Protein AF-A0A3E0GUF2-F1 (afdb_monomer_lite)

Foldseek 3Di:
DDPDPCPPDPDPLVVLVVCLVVLQDDPPDALQSNLVSLQSQLVSLCVVLVDPDPCNVVSNVSSVVSNVSSVVSVVVVVVD

Secondary structure (DSSP, 8-state):
-------PPPPPHHHHHHHHHHT---TT--HHHHHHHHHHHHHHHHHHHTSS-TTHHHHHHHHHHHHHHHHHHHHHHHT-

Radius of gyration: 15.36 Å; chains: 1; bounding box: 28×42×40 Å

Organism: NCBI:txid1045776

pLDDT: mean 84.57, std 15.22, range [38.25, 96.75]

Structure (mmCIF, N/CA/C/O backbone):
data_AF-A0A3E0GUF2-F1
#
_entry.id   AF-A0A3E0GUF2-F1
#
loop_
_atom_site.group_PDB
_atom_site.id
_atom_site.type_symbol
_atom_site.label_atom_id
_atom_site.label_alt_id
_atom_site.label_comp_id
_atom_site.label_asym_id
_atom_site.label_entity_id
_atom_site.label_seq_id
_atom_site.pdbx_PDB_ins_code
_atom_site.Cartn_x
_atom_site.Cartn_y
_atom_site.Cartn_z
_atom_site.occupancy
_atom_site.B_iso_or_equiv
_atom_site.auth_seq_id
_atom_site.auth_comp_id
_atom_site.auth_asym_id
_atom_site.auth_atom_id
_atom_site.pdbx_PDB_model_num
ATOM 1 N N . MET A 1 1 ? 16.721 -36.146 12.600 1.00 41.59 1 MET A N 1
ATOM 2 C CA . MET A 1 1 ? 17.054 -34.711 12.475 1.00 41.59 1 MET A CA 1
ATOM 3 C C . MET A 1 1 ? 16.037 -34.112 11.523 1.00 41.59 1 MET A C 1
ATOM 5 O O . MET A 1 1 ? 16.107 -34.403 10.339 1.00 41.59 1 MET A O 1
ATOM 9 N N . SER A 1 2 ? 15.040 -33.397 12.039 1.00 38.25 2 SER A N 1
ATOM 10 C CA . SER A 1 2 ? 13.988 -32.790 11.216 1.00 38.25 2 SER A CA 1
ATOM 11 C C . SER A 1 2 ? 14.301 -31.304 11.055 1.00 38.25 2 SER A C 1
ATOM 13 O O . SER A 1 2 ? 14.489 -30.643 12.077 1.00 38.25 2 SER A O 1
ATOM 15 N N . PRO A 1 3 ? 14.388 -30.757 9.831 1.00 54.03 3 PRO A N 1
ATOM 16 C CA . PRO A 1 3 ? 14.464 -29.319 9.658 1.00 54.03 3 PRO A CA 1
ATOM 17 C C . PRO A 1 3 ? 13.082 -28.748 9.969 1.00 54.03 3 PRO A C 1
ATOM 19 O O . PRO A 1 3 ? 12.122 -28.956 9.228 1.00 54.03 3 PRO A O 1
ATOM 22 N N . THR A 1 4 ? 12.965 -28.058 11.100 1.00 51.81 4 THR A N 1
ATOM 23 C CA . THR A 1 4 ? 11.817 -27.200 11.371 1.00 51.81 4 THR A CA 1
ATOM 24 C C . THR A 1 4 ? 11.795 -26.148 10.269 1.00 51.81 4 THR A C 1
ATOM 26 O O . THR A 1 4 ? 12.674 -25.289 10.204 1.00 51.81 4 THR A O 1
ATOM 29 N N . LEU A 1 5 ? 10.828 -26.263 9.359 1.00 50.06 5 LEU A N 1
ATOM 30 C CA . LEU A 1 5 ? 10.470 -25.212 8.418 1.00 50.06 5 LEU A CA 1
ATOM 31 C C . LEU A 1 5 ? 10.012 -24.014 9.250 1.00 50.06 5 LEU A C 1
ATOM 33 O O . LEU A 1 5 ? 8.842 -23.891 9.605 1.00 50.06 5 LEU A O 1
ATOM 37 N N . THR A 1 6 ? 10.958 -23.156 9.621 1.00 47.31 6 THR A N 1
ATOM 38 C CA . THR A 1 6 ? 10.665 -21.844 10.181 1.00 47.31 6 THR A CA 1
ATOM 39 C C . THR A 1 6 ? 10.020 -21.042 9.061 1.00 47.31 6 THR A C 1
ATOM 41 O O . THR A 1 6 ? 10.703 -20.380 8.285 1.00 47.31 6 THR A O 1
ATOM 44 N N . CYS A 1 7 ? 8.693 -21.125 8.947 1.00 41.78 7 CYS A N 1
ATOM 45 C CA . CYS A 1 7 ? 7.917 -20.040 8.365 1.00 41.78 7 CYS A CA 1
ATOM 46 C C . CYS A 1 7 ? 8.368 -18.774 9.101 1.00 41.78 7 CYS A C 1
ATOM 48 O O . CYS A 1 7 ? 8.184 -18.716 10.322 1.00 41.78 7 CYS A O 1
ATOM 50 N N . PRO A 1 8 ? 9.014 -17.797 8.440 1.00 54.59 8 PRO A N 1
ATOM 51 C CA . PRO A 1 8 ? 9.368 -16.569 9.124 1.00 54.59 8 PRO A CA 1
ATOM 52 C C . PRO A 1 8 ? 8.059 -15.949 9.610 1.00 54.59 8 PRO A C 1
ATOM 54 O O . PRO A 1 8 ? 7.164 -15.667 8.812 1.00 54.59 8 PRO A O 1
ATOM 57 N N . LEU A 1 9 ? 7.919 -15.816 10.932 1.00 54.66 9 LEU A N 1
ATOM 58 C CA . LEU A 1 9 ? 6.802 -15.098 11.530 1.00 54.66 9 LEU A CA 1
ATOM 59 C C . LEU A 1 9 ? 6.715 -13.724 10.850 1.00 54.66 9 LEU A C 1
ATOM 61 O O . LEU A 1 9 ? 7.758 -13.095 10.633 1.00 54.66 9 LEU A O 1
ATOM 65 N N . PRO A 1 10 ? 5.510 -13.257 10.482 1.00 68.69 10 PRO A N 1
ATOM 66 C CA . PRO A 1 10 ? 5.366 -11.963 9.839 1.00 68.69 10 PRO A CA 1
ATOM 67 C C . PRO A 1 10 ? 5.989 -10.893 10.738 1.00 68.69 10 PRO A C 1
ATOM 69 O O . PRO A 1 10 ? 5.697 -10.832 11.933 1.00 68.69 10 PRO A O 1
ATOM 72 N N . LEU A 1 11 ? 6.875 -10.077 10.161 1.00 78.25 11 LEU A N 1
ATOM 73 C CA . LEU A 1 11 ? 7.595 -9.024 10.876 1.00 78.25 11 LEU A CA 1
ATOM 74 C C . LEU A 1 11 ? 6.620 -8.129 11.666 1.00 78.25 11 LEU A C 1
ATOM 76 O O . LEU A 1 11 ? 5.496 -7.895 11.208 1.00 78.25 11 LEU A O 1
ATOM 80 N N . PRO A 1 12 ? 7.027 -7.565 12.816 1.00 86.00 12 PRO A N 1
ATOM 81 C CA . PRO A 1 12 ? 6.210 -6.569 13.500 1.00 86.00 12 PRO A CA 1
ATOM 82 C C . PRO A 1 12 ? 5.929 -5.377 12.572 1.00 86.00 12 PRO A C 1
ATOM 84 O O . PRO A 1 12 ? 6.736 -5.051 11.700 1.00 86.00 12 PRO A O 1
ATOM 87 N N . LEU A 1 13 ? 4.777 -4.723 12.749 1.00 83.19 13 LEU A N 1
ATOM 88 C CA . LEU A 1 13 ? 4.284 -3.651 11.871 1.00 83.19 13 LEU A CA 1
ATOM 89 C C . LEU A 1 13 ? 5.325 -2.544 11.633 1.00 83.19 13 LEU A C 1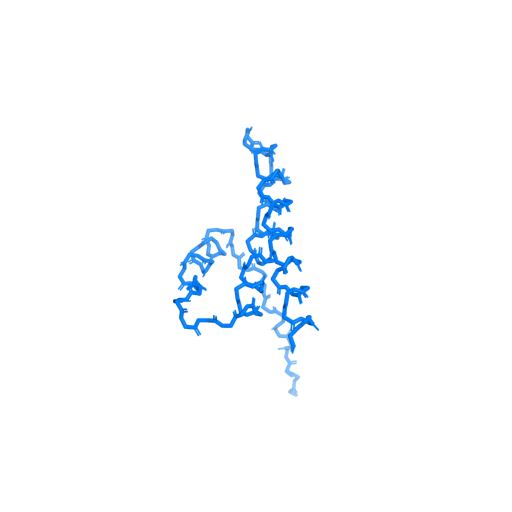
ATOM 91 O O . LEU A 1 13 ? 5.572 -2.170 10.490 1.00 83.19 13 LEU A O 1
ATOM 95 N N . LEU A 1 14 ? 5.999 -2.089 12.693 1.00 85.50 14 LEU A N 1
ATOM 96 C CA . LEU A 1 14 ? 7.058 -1.083 12.591 1.00 85.50 14 LEU A CA 1
ATOM 97 C C . LEU A 1 14 ? 8.222 -1.550 11.702 1.00 85.50 14 LEU A C 1
ATOM 99 O O . LEU A 1 14 ? 8.705 -0.785 10.872 1.00 85.50 14 LEU A O 1
ATOM 103 N N . ALA A 1 15 ? 8.640 -2.813 11.823 1.00 88.00 15 ALA A N 1
ATOM 104 C CA . ALA A 1 15 ? 9.693 -3.371 10.978 1.00 88.00 15 ALA A CA 1
ATOM 105 C C . ALA A 1 15 ? 9.236 -3.509 9.518 1.00 88.00 15 ALA A C 1
ATOM 107 O O . ALA A 1 15 ? 10.029 -3.278 8.610 1.00 88.00 15 ALA A O 1
ATOM 108 N N . GLN A 1 16 ? 7.959 -3.823 9.271 1.00 87.12 16 GLN A N 1
ATOM 109 C CA . GLN A 1 16 ? 7.398 -3.821 7.915 1.00 87.12 16 GLN A CA 1
ATOM 110 C C .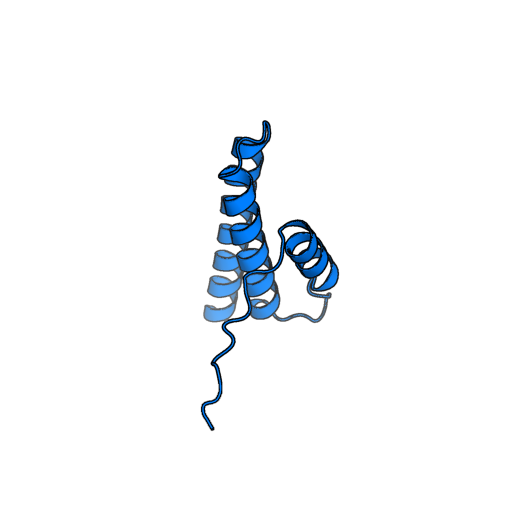 GLN A 1 16 ? 7.384 -2.409 7.311 1.00 87.12 16 GLN A C 1
ATOM 112 O O . GLN A 1 16 ? 7.766 -2.244 6.155 1.00 87.12 16 GLN A O 1
ATOM 117 N N . MET A 1 17 ? 7.014 -1.384 8.089 1.00 88.88 17 MET A N 1
ATOM 118 C CA . MET A 1 17 ? 7.072 0.021 7.658 1.00 88.88 17 MET A CA 1
ATOM 119 C C . MET A 1 17 ? 8.506 0.461 7.347 1.00 88.88 17 MET A C 1
ATOM 121 O O . MET A 1 17 ? 8.751 1.068 6.305 1.00 88.88 17 MET A O 1
ATOM 125 N N . GLN A 1 18 ? 9.463 0.118 8.215 1.00 90.69 18 GLN A N 1
ATOM 126 C CA . GLN A 1 18 ? 10.882 0.414 8.007 1.00 90.69 18 GLN A CA 1
ATOM 127 C C . GLN A 1 18 ? 11.436 -0.293 6.769 1.00 90.69 18 GLN A C 1
ATOM 129 O O . GLN A 1 18 ? 12.111 0.341 5.962 1.00 90.69 18 GLN A O 1
ATOM 134 N N . LEU A 1 19 ? 11.114 -1.577 6.587 1.00 90.19 19 LEU A N 1
ATOM 135 C CA . LEU A 1 19 ? 11.525 -2.351 5.418 1.00 90.19 19 LEU A CA 1
ATOM 136 C C . LEU A 1 19 ? 10.946 -1.765 4.130 1.00 90.19 19 LEU A C 1
ATOM 138 O O . LEU A 1 19 ? 11.649 -1.642 3.132 1.00 90.19 19 LEU A O 1
ATOM 142 N N . LEU A 1 20 ? 9.671 -1.379 4.137 1.00 92.25 20 LEU A N 1
ATOM 143 C CA . LEU A 1 20 ? 9.039 -0.758 2.978 1.00 92.25 20 LEU A CA 1
ATOM 144 C C . LEU A 1 20 ? 9.715 0.575 2.625 1.00 92.25 20 LEU A C 1
ATOM 146 O O . LEU A 1 20 ? 9.942 0.857 1.449 1.00 92.25 20 LEU A O 1
ATOM 150 N N . ALA A 1 21 ? 10.065 1.381 3.629 1.00 91.06 21 ALA A N 1
ATOM 151 C CA . ALA A 1 21 ? 10.766 2.644 3.424 1.00 91.06 21 ALA A CA 1
ATOM 152 C C . ALA A 1 21 ? 12.194 2.444 2.891 1.00 91.06 21 ALA A C 1
ATOM 154 O O . ALA A 1 21 ? 12.608 3.175 1.992 1.00 91.06 21 ALA A O 1
ATOM 155 N N . SER A 1 22 ? 12.929 1.452 3.404 1.00 91.75 22 SER A N 1
ATOM 156 C CA . SER A 1 22 ? 14.317 1.181 3.006 1.00 91.75 22 SER A CA 1
ATOM 157 C C . SER A 1 22 ? 14.446 0.460 1.665 1.00 91.75 22 SER A C 1
ATOM 159 O O . SER A 1 22 ? 15.470 0.587 1.005 1.00 91.75 22 SER A O 1
ATOM 161 N N . THR A 1 23 ? 13.409 -0.264 1.237 1.00 93.75 23 THR A N 1
ATOM 162 C CA . THR A 1 23 ? 13.379 -0.998 -0.041 1.00 93.75 23 THR A CA 1
ATOM 163 C C . THR A 1 23 ? 12.648 -0.243 -1.147 1.00 93.75 23 THR A C 1
ATOM 165 O O . THR A 1 23 ? 12.201 -0.856 -2.118 1.00 93.75 23 THR A O 1
ATOM 168 N N . ARG A 1 24 ? 12.501 1.083 -1.012 1.00 93.25 24 ARG A N 1
ATOM 169 C CA . ARG A 1 24 ? 11.920 1.912 -2.069 1.00 93.25 24 ARG A CA 1
ATOM 170 C C . ARG A 1 24 ? 12.750 1.757 -3.356 1.00 93.25 24 ARG A C 1
ATOM 172 O O . ARG A 1 24 ? 13.957 1.992 -3.306 1.00 93.25 24 ARG A O 1
ATOM 179 N N . PRO A 1 25 ? 12.119 1.403 -4.488 1.00 94.44 25 PRO A N 1
ATOM 180 C CA . PRO A 1 25 ? 12.805 1.290 -5.763 1.00 94.44 25 PRO A CA 1
ATOM 181 C C . PRO 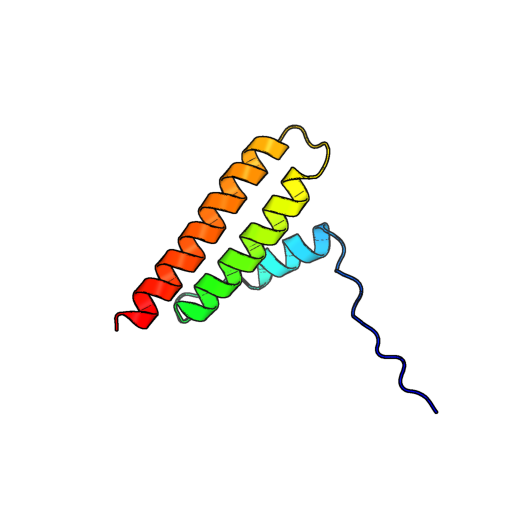A 1 25 ? 13.469 2.616 -6.151 1.00 94.44 25 PRO A C 1
ATOM 183 O O . PRO A 1 25 ? 12.891 3.690 -5.959 1.00 94.44 25 PRO A O 1
ATOM 186 N N . GLY A 1 26 ? 14.691 2.525 -6.673 1.00 91.75 26 GLY A N 1
ATOM 187 C CA . GLY A 1 26 ? 15.429 3.658 -7.228 1.00 91.75 26 GLY A CA 1
ATOM 188 C C . GLY A 1 26 ? 14.990 4.004 -8.659 1.00 91.75 26 GLY A C 1
ATOM 189 O O . GLY A 1 26 ? 14.105 3.347 -9.205 1.00 91.75 26 GLY A O 1
ATOM 190 N N . PRO A 1 27 ? 15.616 5.015 -9.287 1.00 90.38 27 PRO A N 1
ATOM 191 C CA . PRO A 1 27 ? 15.272 5.448 -10.645 1.00 90.38 27 PRO A CA 1
ATOM 192 C C . PRO A 1 27 ? 15.517 4.375 -11.717 1.00 90.38 27 PRO A C 1
ATOM 194 O O . PRO A 1 27 ? 14.846 4.389 -12.742 1.00 90.38 27 PRO A O 1
ATOM 197 N N . ASP A 1 28 ? 16.436 3.440 -11.465 1.00 92.88 28 ASP A N 1
ATOM 198 C CA . ASP A 1 28 ? 16.793 2.366 -12.400 1.00 92.88 28 ASP A CA 1
ATOM 199 C C . ASP A 1 28 ? 15.940 1.096 -12.228 1.00 92.88 28 ASP A C 1
ATOM 201 O O . ASP A 1 28 ? 16.182 0.090 -12.893 1.00 92.88 28 ASP A O 1
ATOM 205 N N . ALA A 1 29 ? 14.961 1.110 -11.317 1.00 91.31 29 ALA A N 1
ATOM 206 C CA . ALA A 1 29 ? 14.102 -0.040 -11.074 1.00 91.31 29 ALA A CA 1
ATOM 207 C C . ALA A 1 29 ? 13.156 -0.302 -12.254 1.00 91.31 29 ALA A C 1
ATOM 209 O O . ALA A 1 29 ? 12.602 0.615 -12.865 1.00 91.31 29 ALA A O 1
ATOM 210 N N . THR A 1 30 ? 12.922 -1.578 -12.534 1.00 93.06 30 THR A N 1
ATOM 211 C CA . THR A 1 30 ? 11.922 -2.020 -13.511 1.00 93.06 30 THR A CA 1
ATOM 212 C C . THR A 1 30 ? 10.505 -1.687 -13.041 1.00 93.06 30 THR A C 1
ATOM 214 O O . THR A 1 30 ? 10.240 -1.571 -11.840 1.00 93.06 30 THR A O 1
ATOM 217 N N . GLY A 1 31 ? 9.556 -1.578 -13.977 1.00 90.94 31 GLY A N 1
ATOM 218 C CA . GLY A 1 31 ? 8.144 -1.376 -13.637 1.00 90.94 31 GLY A CA 1
ATOM 219 C C . GLY A 1 31 ? 7.615 -2.483 -12.720 1.00 90.94 31 GLY A C 1
ATOM 220 O O . GLY A 1 31 ? 6.854 -2.197 -11.799 1.00 90.94 31 GLY A O 1
ATOM 221 N N . ARG A 1 32 ? 8.107 -3.715 -12.885 1.00 91.50 32 ARG A N 1
ATOM 222 C CA . ARG A 1 32 ? 7.800 -4.881 -12.058 1.00 91.50 32 ARG A CA 1
ATOM 223 C C . ARG A 1 32 ? 8.271 -4.713 -10.623 1.00 91.50 32 ARG A C 1
ATOM 225 O O . ARG A 1 32 ? 7.500 -4.953 -9.701 1.00 91.50 32 ARG A O 1
ATOM 232 N N . GLU A 1 33 ? 9.510 -4.274 -10.419 1.00 92.56 33 GLU A N 1
ATOM 233 C CA . GLU A 1 33 ? 10.048 -4.011 -9.077 1.00 92.56 33 GLU A CA 1
ATOM 234 C C . GLU A 1 33 ? 9.288 -2.880 -8.381 1.00 92.56 33 GLU A C 1
ATOM 236 O O . GLU A 1 33 ? 9.014 -2.955 -7.178 1.00 92.56 33 GLU A O 1
ATOM 241 N N . VAL A 1 34 ? 8.900 -1.852 -9.141 1.00 94.94 34 VAL A N 1
ATOM 242 C CA . VAL A 1 34 ? 8.060 -0.765 -8.636 1.00 94.94 34 VAL A CA 1
ATOM 243 C C . VAL A 1 34 ? 6.665 -1.284 -8.276 1.00 94.94 34 VAL A C 1
ATOM 245 O O . VAL A 1 34 ? 6.189 -1.019 -7.170 1.00 94.94 34 VAL A O 1
ATOM 248 N N . ALA A 1 35 ? 6.037 -2.087 -9.133 1.00 93.94 35 ALA A N 1
ATOM 249 C CA . ALA A 1 35 ? 4.735 -2.696 -8.874 1.00 93.94 35 ALA A CA 1
ATOM 250 C C . ALA A 1 35 ? 4.752 -3.591 -7.625 1.00 93.94 35 ALA A C 1
ATOM 252 O O . ALA A 1 35 ? 3.889 -3.462 -6.757 1.00 93.94 35 ALA A O 1
ATOM 253 N N . ASP A 1 36 ? 5.769 -4.439 -7.479 1.00 94.12 36 ASP A N 1
ATOM 254 C CA . ASP A 1 36 ? 5.928 -5.326 -6.322 1.00 94.12 36 ASP A CA 1
ATOM 255 C C . ASP A 1 36 ? 6.186 -4.544 -5.022 1.00 94.12 36 ASP A C 1
ATOM 257 O O . ASP A 1 36 ? 5.827 -4.983 -3.924 1.00 94.12 36 ASP A O 1
ATOM 261 N N . TRP A 1 37 ? 6.801 -3.362 -5.101 1.00 95.25 37 TRP A N 1
ATOM 262 C CA . TRP A 1 37 ? 6.887 -2.454 -3.958 1.00 95.25 37 TRP A CA 1
ATOM 263 C C . TRP A 1 37 ? 5.526 -1.841 -3.600 1.00 95.25 37 TRP A C 1
ATOM 265 O O . TRP A 1 37 ? 5.161 -1.814 -2.421 1.00 95.25 37 TRP A O 1
ATOM 275 N N . TYR A 1 38 ? 4.748 -1.401 -4.591 1.00 96.62 38 TYR A N 1
ATOM 276 C CA . TYR A 1 38 ? 3.414 -0.839 -4.360 1.00 96.62 38 TYR A CA 1
ATOM 277 C C . TYR A 1 38 ? 2.413 -1.862 -3.816 1.00 96.62 38 TYR A C 1
ATOM 279 O O . TYR A 1 38 ? 1.628 -1.514 -2.936 1.00 96.62 38 TYR A O 1
ATOM 287 N N . ASP A 1 39 ? 2.489 -3.125 -4.230 1.00 95.19 39 ASP A N 1
ATOM 288 C CA . ASP A 1 39 ? 1.679 -4.198 -3.641 1.00 95.19 39 ASP A CA 1
ATOM 289 C C . ASP A 1 39 ? 2.016 -4.432 -2.166 1.00 95.19 39 ASP A C 1
ATOM 291 O O . ASP A 1 39 ? 1.122 -4.538 -1.322 1.00 95.19 39 ASP A O 1
ATOM 295 N N . ARG A 1 40 ? 3.310 -4.447 -1.815 1.00 94.25 40 ARG A N 1
ATOM 296 C CA . ARG A 1 40 ? 3.738 -4.544 -0.409 1.00 94.25 40 ARG A CA 1
ATOM 297 C C . ARG A 1 40 ? 3.242 -3.353 0.410 1.00 94.25 40 ARG A C 1
ATOM 299 O O . ARG A 1 40 ? 2.798 -3.535 1.544 1.00 94.25 40 ARG A O 1
ATOM 306 N N . LYS A 1 41 ? 3.266 -2.147 -0.167 1.00 95.19 41 LYS A N 1
ATOM 307 C CA . LYS A 1 41 ? 2.690 -0.944 0.448 1.00 95.19 41 LYS A CA 1
ATOM 308 C C . LYS A 1 41 ? 1.181 -1.082 0.653 1.00 95.19 41 LYS A C 1
ATOM 310 O O . LYS A 1 41 ? 0.698 -0.778 1.742 1.00 95.19 41 LYS A O 1
ATOM 315 N N . ALA A 1 42 ? 0.449 -1.555 -0.354 1.00 95.25 42 ALA A N 1
ATOM 316 C CA . ALA A 1 42 ? -0.995 -1.749 -0.280 1.00 95.25 42 ALA A CA 1
ATOM 317 C C . ALA A 1 42 ? -1.376 -2.731 0.836 1.00 95.25 42 ALA A C 1
ATOM 319 O O . ALA A 1 42 ? -2.235 -2.419 1.661 1.00 95.25 42 ALA A O 1
ATOM 320 N N . ALA A 1 43 ? -0.684 -3.870 0.920 1.00 92.06 43 ALA A N 1
ATOM 321 C CA . ALA A 1 43 ? -0.914 -4.873 1.956 1.00 92.06 43 ALA A CA 1
ATOM 322 C C . ALA A 1 43 ? -0.645 -4.334 3.372 1.00 92.06 43 ALA A C 1
ATOM 324 O O . ALA A 1 43 ? -1.394 -4.622 4.303 1.00 92.06 43 ALA A O 1
ATOM 325 N N . LEU A 1 44 ? 0.405 -3.524 3.543 1.00 92.06 44 LEU A N 1
ATOM 326 C CA . LEU A 1 44 ? 0.719 -2.900 4.829 1.00 92.06 44 LEU A CA 1
ATOM 327 C C . LEU A 1 44 ? -0.366 -1.908 5.263 1.00 92.06 44 LEU A C 1
ATOM 329 O O . LEU A 1 44 ? -0.790 -1.925 6.415 1.00 92.06 44 LEU A O 1
ATOM 333 N N . LEU A 1 45 ? -0.834 -1.077 4.331 1.00 93.31 45 LEU A N 1
ATOM 334 C CA . LEU A 1 45 ? -1.898 -0.103 4.574 1.00 93.31 45 LEU A CA 1
ATOM 335 C C . LEU A 1 45 ? -3.246 -0.776 4.856 1.00 93.31 45 LEU A C 1
ATOM 337 O O . LEU A 1 45 ? -3.966 -0.323 5.734 1.00 93.31 45 LEU A O 1
ATOM 341 N N . ALA A 1 46 ? -3.561 -1.891 4.192 1.00 91.81 46 ALA A N 1
ATOM 342 C CA . ALA A 1 46 ? -4.764 -2.667 4.498 1.00 91.81 46 ALA A CA 1
ATOM 343 C C . ALA A 1 46 ? -4.741 -3.185 5.946 1.00 91.81 46 ALA A C 1
ATOM 345 O O . ALA A 1 46 ? -5.705 -3.022 6.682 1.00 91.81 46 ALA A O 1
ATOM 346 N N . ARG A 1 47 ? -3.594 -3.704 6.403 1.00 89.81 47 ARG A N 1
ATOM 347 C CA . ARG A 1 47 ? -3.433 -4.156 7.797 1.00 89.81 47 ARG A CA 1
ATOM 348 C C . ARG A 1 47 ? -3.537 -3.018 8.814 1.00 89.81 47 ARG A C 1
ATOM 350 O O . ARG A 1 47 ? -3.978 -3.253 9.933 1.00 89.81 47 ARG A O 1
ATOM 357 N N . LEU A 1 48 ? -3.096 -1.813 8.451 1.00 88.56 48 LEU A N 1
ATOM 358 C CA . LEU A 1 48 ? -3.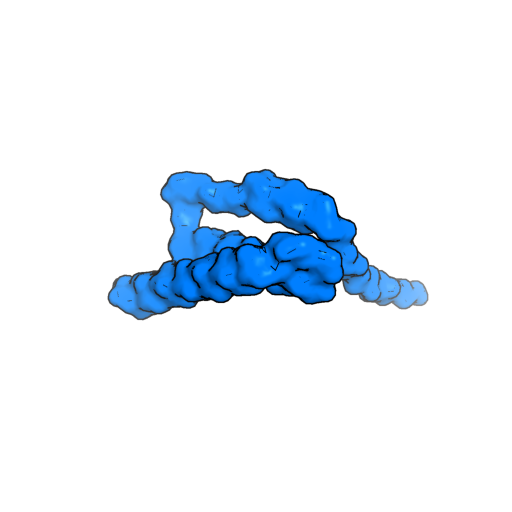285 -0.612 9.269 1.00 88.56 48 LEU A CA 1
ATOM 359 C C . LEU A 1 48 ? -4.757 -0.185 9.304 1.00 88.56 48 LEU A C 1
ATOM 361 O O . LEU A 1 48 ? -5.241 0.213 10.357 1.00 88.56 48 LEU A O 1
ATOM 365 N N . ALA A 1 49 ? -5.480 -0.321 8.193 1.00 89.38 49 ALA A N 1
ATOM 366 C CA . ALA A 1 49 ? -6.913 -0.049 8.131 1.00 89.38 49 ALA A CA 1
ATOM 367 C C . ALA A 1 49 ? -7.743 -1.014 8.993 1.00 89.38 49 ALA A C 1
ATOM 369 O O . ALA A 1 49 ? -8.745 -0.609 9.570 1.00 89.38 49 ALA A O 1
ATOM 370 N N . ASP A 1 50 ? -7.302 -2.267 9.122 1.00 87.38 50 ASP A N 1
ATOM 371 C CA . ASP A 1 50 ? -7.937 -3.258 10.002 1.00 87.38 50 ASP A CA 1
ATOM 372 C C . ASP A 1 50 ? -7.648 -3.013 11.494 1.00 87.38 50 ASP A C 1
ATOM 374 O O . ASP A 1 50 ? -8.272 -3.621 12.368 1.00 87.38 50 ASP A O 1
ATOM 378 N N . SER A 1 51 ? -6.687 -2.141 11.814 1.00 79.12 51 SER A N 1
ATOM 379 C CA . SER A 1 51 ? -6.460 -1.712 13.192 1.00 79.12 51 SER A CA 1
ATOM 380 C C . SER A 1 51 ? -7.509 -0.674 13.599 1.00 79.12 51 SER A C 1
ATOM 382 O O . SER A 1 51 ? -7.998 0.082 12.766 1.00 79.12 51 SER A O 1
ATOM 384 N N . ALA A 1 52 ? -7.866 -0.616 14.885 1.00 72.19 52 ALA A N 1
ATOM 385 C CA . ALA A 1 52 ? -8.851 0.332 15.424 1.00 72.19 52 ALA A CA 1
ATOM 386 C C . ALA A 1 52 ? -8.329 1.789 15.483 1.00 72.19 52 ALA A C 1
ATOM 388 O O . ALA A 1 52 ? -8.620 2.529 16.424 1.00 72.19 52 ALA A O 1
ATOM 389 N N . ASP A 1 53 ? -7.509 2.174 14.509 1.00 77.75 53 ASP A N 1
ATOM 390 C CA . ASP A 1 53 ? -6.875 3.475 14.402 1.00 77.75 53 ASP A CA 1
ATOM 391 C C . ASP A 1 53 ? -7.854 4.509 13.806 1.00 77.75 53 ASP A C 1
ATOM 393 O O . ASP A 1 53 ? -8.606 4.185 12.880 1.00 77.75 53 ASP A O 1
ATOM 397 N N . PRO A 1 54 ? -7.863 5.763 14.296 1.00 81.12 54 PRO A N 1
ATOM 398 C CA . PRO A 1 54 ? -8.698 6.832 13.743 1.00 81.12 54 PRO A CA 1
ATOM 399 C C . PRO A 1 54 ? -8.480 7.077 12.244 1.00 81.12 54 PRO A C 1
ATOM 401 O O . PRO A 1 54 ? -9.384 7.556 11.558 1.00 81.12 54 PRO A O 1
ATOM 404 N N . GLU A 1 55 ? -7.297 6.749 11.722 1.00 88.31 55 GLU A N 1
ATOM 405 C CA . GLU A 1 55 ? -6.937 6.917 10.317 1.00 88.31 55 GLU A CA 1
ATOM 406 C C . GLU A 1 55 ? -7.267 5.693 9.449 1.00 88.31 55 GLU A C 1
ATOM 408 O O . GLU A 1 55 ? -6.942 5.687 8.260 1.00 88.31 55 GLU A O 1
ATOM 413 N N . ALA A 1 56 ? -7.956 4.678 9.983 1.00 88.56 56 ALA A N 1
ATOM 414 C CA . ALA A 1 56 ? -8.271 3.438 9.270 1.00 88.56 56 ALA A CA 1
ATOM 415 C C . ALA A 1 56 ? -8.874 3.659 7.869 1.00 88.56 56 ALA A C 1
ATOM 417 O O . ALA A 1 56 ? -8.448 3.031 6.898 1.00 88.56 56 ALA A O 1
ATOM 418 N N . ALA A 1 57 ? -9.809 4.605 7.729 1.00 90.75 57 ALA A N 1
ATOM 419 C CA . ALA A 1 57 ? -10.404 4.950 6.435 1.00 90.75 57 ALA A CA 1
ATOM 420 C C . ALA A 1 57 ? -9.376 5.534 5.445 1.00 90.75 57 ALA 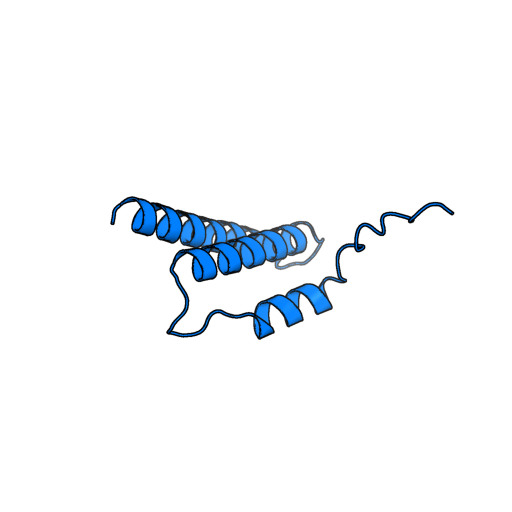A C 1
ATOM 422 O O . ALA A 1 57 ? -9.358 5.163 4.272 1.00 90.75 57 ALA A O 1
ATOM 423 N N . SER A 1 58 ? -8.469 6.391 5.925 1.00 93.94 58 SER A N 1
ATOM 424 C CA . SER A 1 58 ? -7.372 6.942 5.119 1.00 93.94 58 SER A CA 1
ATOM 425 C C . SER A 1 58 ? -6.411 5.840 4.670 1.00 93.94 58 SER A C 1
ATOM 427 O O . SER A 1 58 ? -6.010 5.797 3.504 1.00 93.94 58 SER A O 1
ATOM 429 N N . TYR A 1 59 ? -6.074 4.902 5.559 1.00 91.69 59 TYR A N 1
ATOM 430 C CA . TYR A 1 59 ? -5.234 3.760 5.206 1.00 91.69 59 TYR A CA 1
ATOM 431 C C . TYR A 1 59 ? -5.902 2.841 4.181 1.00 91.69 59 TYR A C 1
ATOM 433 O O . TYR A 1 59 ? -5.233 2.407 3.240 1.00 91.69 59 TYR A O 1
ATOM 441 N N . ALA A 1 60 ? -7.213 2.611 4.286 1.00 93.69 60 ALA A N 1
ATOM 442 C CA . ALA A 1 60 ? -7.965 1.835 3.303 1.00 93.69 60 ALA A CA 1
ATOM 443 C C . ALA A 1 60 ? -7.921 2.491 1.912 1.00 93.69 60 ALA A C 1
ATOM 445 O O . ALA A 1 60 ? -7.585 1.836 0.924 1.00 93.69 60 ALA A O 1
ATOM 446 N N . GLU A 1 61 ? -8.168 3.801 1.826 1.00 95.19 61 GLU A N 1
ATOM 447 C CA . GLU A 1 61 ? -8.074 4.533 0.558 1.00 95.19 61 GLU A CA 1
ATOM 448 C C . GLU A 1 61 ? -6.665 4.482 -0.041 1.00 95.19 61 GLU A C 1
ATOM 450 O O . GLU A 1 61 ? -6.491 4.238 -1.239 1.00 95.19 61 GLU A O 1
ATOM 455 N N . GLN A 1 62 ? -5.639 4.696 0.784 1.00 95.00 62 GLN A N 1
ATOM 456 C CA . GLN A 1 62 ? -4.252 4.647 0.331 1.00 95.00 62 GLN A CA 1
ATOM 457 C C . GLN A 1 62 ? -3.841 3.239 -0.113 1.00 95.00 62 GLN A C 1
ATOM 459 O O . GLN A 1 62 ? -3.056 3.111 -1.055 1.00 95.00 62 GLN A O 1
ATOM 464 N N . SER A 1 63 ? -4.374 2.193 0.525 1.00 96.25 63 SER A N 1
ATOM 465 C CA . SER A 1 63 ? -4.159 0.800 0.127 1.00 96.25 63 SER A CA 1
ATOM 466 C C . SER A 1 63 ? -4.685 0.544 -1.286 1.00 96.25 63 SER A C 1
ATOM 468 O O . SER A 1 63 ? -3.935 0.074 -2.144 1.00 96.25 63 SER A O 1
ATOM 470 N N . VAL A 1 64 ? -5.928 0.956 -1.566 1.00 96.75 64 VAL A N 1
ATOM 471 C CA . VAL A 1 64 ? -6.545 0.813 -2.896 1.00 96.75 64 VAL A CA 1
ATOM 472 C C . VAL A 1 64 ? -5.736 1.554 -3.959 1.00 96.75 64 VAL A C 1
ATOM 474 O O . VAL A 1 64 ? -5.413 0.974 -4.996 1.00 96.75 64 VAL A O 1
ATOM 477 N N . ARG A 1 65 ? -5.346 2.808 -3.697 1.00 96.56 65 ARG A N 1
ATOM 478 C CA . ARG A 1 65 ? -4.541 3.601 -4.645 1.00 96.56 65 ARG A CA 1
ATOM 479 C C . ARG A 1 65 ? -3.177 2.966 -4.916 1.00 96.56 65 ARG A C 1
ATOM 481 O O . ARG A 1 65 ? -2.723 2.957 -6.057 1.00 96.56 65 ARG A O 1
ATOM 488 N N . ALA A 1 66 ? -2.523 2.426 -3.887 1.00 95.38 66 ALA A N 1
ATOM 489 C CA . ALA A 1 66 ? -1.245 1.738 -4.047 1.00 95.38 66 ALA A CA 1
ATOM 490 C C . ALA A 1 66 ? -1.390 0.481 -4.917 1.00 95.38 66 ALA A C 1
ATOM 492 O O . ALA A 1 66 ? -0.599 0.286 -5.836 1.00 95.38 66 ALA A O 1
ATOM 493 N N . HIS A 1 67 ? -2.429 -0.324 -4.689 1.00 95.38 67 HIS A N 1
ATOM 494 C CA . HIS A 1 67 ? -2.672 -1.518 -5.495 1.00 95.38 67 HIS A CA 1
ATOM 495 C C . HIS A 1 67 ? -3.016 -1.180 -6.954 1.00 95.38 67 HIS A C 1
ATOM 497 O O . HIS A 1 67 ? -2.481 -1.793 -7.872 1.00 95.38 67 HIS A O 1
ATOM 503 N N . GLN A 1 68 ? -3.837 -0.152 -7.191 1.00 95.81 68 GLN A N 1
ATOM 504 C CA . GLN A 1 68 ? -4.132 0.331 -8.546 1.00 95.81 68 GLN A CA 1
ATOM 505 C C . GLN A 1 68 ? -2.864 0.737 -9.301 1.00 95.81 68 GLN A C 1
ATOM 507 O O . GLN A 1 68 ? -2.720 0.405 -10.473 1.00 95.81 68 GLN A O 1
ATOM 512 N N . HIS A 1 69 ? -1.920 1.398 -8.629 1.00 93.69 69 HIS A N 1
ATOM 513 C CA . HIS A 1 69 ? -0.649 1.768 -9.244 1.00 93.69 69 HIS A CA 1
ATOM 514 C C . HIS A 1 69 ? 0.214 0.544 -9.587 1.00 93.69 69 HIS A C 1
ATOM 516 O O . HIS A 1 69 ? 0.828 0.500 -10.650 1.00 93.69 69 HIS A O 1
ATOM 522 N N . ALA A 1 70 ? 0.226 -0.483 -8.731 1.00 94.44 70 ALA A N 1
ATOM 523 C CA . ALA A 1 70 ? 0.898 -1.744 -9.043 1.00 94.44 70 ALA A CA 1
ATOM 524 C C . ALA A 1 70 ? 0.287 -2.439 -10.272 1.00 94.44 70 ALA A C 1
ATOM 526 O O . ALA A 1 70 ? 1.017 -2.965 -11.113 1.00 94.44 70 ALA A O 1
ATOM 527 N N . LEU A 1 71 ? -1.045 -2.425 -10.399 1.00 94.69 71 LEU A N 1
ATOM 528 C CA . LEU A 1 71 ? -1.741 -2.980 -11.561 1.00 94.69 71 LEU A CA 1
ATOM 529 C C . LEU A 1 71 ? -1.423 -2.206 -12.844 1.00 94.69 71 LEU A C 1
ATOM 531 O O . LEU A 1 71 ? -1.106 -2.828 -13.853 1.00 94.69 71 LEU A O 1
ATOM 535 N N . ASP A 1 72 ? -1.459 -0.875 -12.801 1.00 94.06 72 ASP A N 1
ATOM 536 C CA . ASP A 1 72 ? -1.162 -0.016 -13.954 1.00 94.06 72 ASP A CA 1
ATOM 537 C C . ASP A 1 72 ? 0.252 -0.255 -14.505 1.00 94.06 72 ASP A C 1
ATOM 539 O O . ASP A 1 72 ? 0.445 -0.449 -15.708 1.00 94.06 72 ASP A O 1
ATOM 543 N N . LEU A 1 73 ? 1.240 -0.358 -13.612 1.00 91.19 73 LEU A N 1
ATOM 544 C CA . LEU A 1 73 ? 2.619 -0.672 -13.982 1.00 91.19 73 LEU A CA 1
ATOM 545 C C . LEU A 1 73 ? 2.740 -2.051 -14.637 1.00 91.19 73 LEU A C 1
ATOM 547 O O . LEU A 1 73 ? 3.380 -2.179 -15.679 1.00 91.19 73 LEU A O 1
ATOM 551 N N . ARG A 1 74 ? 2.080 -3.073 -14.080 1.00 89.50 74 ARG A N 1
ATOM 552 C CA . ARG A 1 74 ? 2.083 -4.427 -14.659 1.00 89.50 74 ARG A CA 1
ATOM 553 C C . ARG A 1 74 ? 1.413 -4.471 -16.029 1.00 89.50 74 ARG A C 1
ATOM 555 O O . ARG A 1 74 ? 1.913 -5.138 -16.929 1.00 89.50 74 ARG A O 1
ATOM 562 N N . LEU A 1 75 ? 0.301 -3.763 -16.207 1.00 89.25 75 LEU A N 1
ATOM 563 C CA . LEU A 1 75 ? -0.397 -3.685 -17.493 1.00 89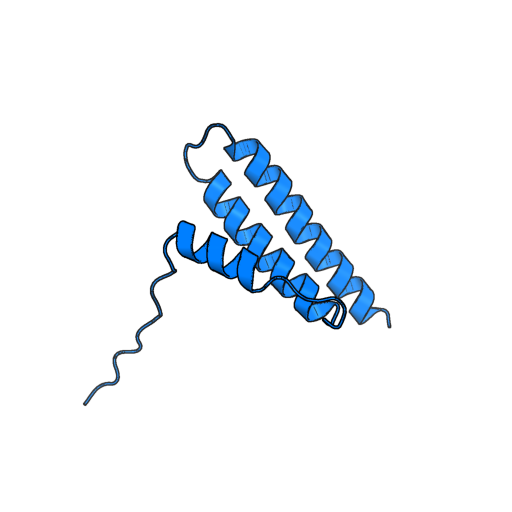.25 75 LEU A CA 1
ATOM 564 C C . LEU A 1 75 ? 0.433 -2.939 -18.545 1.00 89.25 75 LEU A C 1
ATOM 566 O O . LEU A 1 75 ? 0.468 -3.343 -19.710 1.00 89.25 75 LEU A O 1
ATOM 570 N N . THR A 1 76 ? 1.142 -1.891 -18.128 1.00 85.31 76 THR A N 1
ATOM 571 C CA . THR A 1 76 ? 2.051 -1.131 -18.992 1.00 85.31 76 THR A CA 1
ATOM 572 C C . THR A 1 76 ? 3.233 -1.982 -19.457 1.00 85.31 76 THR A C 1
ATOM 574 O O . THR A 1 76 ? 3.613 -1.906 -20.623 1.00 85.31 76 THR A O 1
ATOM 577 N N . GLU A 1 77 ? 3.796 -2.823 -18.586 1.00 75.75 77 GLU A N 1
ATOM 578 C CA . GLU A 1 77 ? 4.876 -3.746 -18.958 1.00 75.75 77 GLU A CA 1
ATOM 579 C C . GLU A 1 77 ? 4.428 -4.854 -19.912 1.00 75.75 77 GLU A C 1
ATOM 581 O O . GLU A 1 77 ? 5.177 -5.201 -20.816 1.00 75.75 77 GLU A O 1
ATOM 586 N N . VAL A 1 78 ? 3.213 -5.385 -19.753 1.00 67.25 78 VAL A N 1
ATOM 587 C CA . VAL A 1 78 ? 2.656 -6.410 -20.659 1.00 67.25 78 VAL A CA 1
ATOM 588 C C . VAL A 1 78 ? 2.353 -5.846 -22.055 1.00 67.25 78 VAL A C 1
ATOM 590 O O . VAL A 1 78 ? 2.282 -6.597 -23.023 1.00 67.25 78 VAL A O 1
ATOM 593 N N . SER A 1 79 ? 2.174 -4.529 -22.168 1.00 61.78 79 SER A N 1
ATOM 594 C CA . SER A 1 79 ? 1.834 -3.850 -23.426 1.00 61.78 79 SER A CA 1
ATOM 595 C C . SER A 1 79 ? 3.056 -3.390 -24.242 1.00 61.78 79 SER A C 1
ATOM 597 O O . SER A 1 79 ? 2.869 -2.773 -25.293 1.00 61.78 79 SER A O 1
ATOM 599 N N . ARG A 1 80 ? 4.285 -3.639 -23.767 1.00 54.53 80 ARG A N 1
ATOM 600 C CA . ARG A 1 80 ? 5.550 -3.343 -24.467 1.00 54.53 80 ARG A CA 1
ATOM 601 C C . ARG A 1 80 ? 6.153 -4.593 -25.091 1.00 54.53 80 ARG A C 1
ATOM 603 O O . ARG A 1 80 ? 6.763 -4.431 -26.170 1.00 54.53 80 ARG A O 1
#

Sequence (80 aa):
MSPTLTCPLPLPLLAQMQLLASTRPGPDATGREVADWYDRKAALLARLADSADPEAASYAEQSVRAHQHALDLRLTEVSR